Protein AF-T0ZYR6-F1 (afdb_monomer_lite)

Secondary structure (DSSP, 8-state):
---EEESSHHHHHHHHTS--TT-HHHHHHHHHHHTT---EEE-----SPPPPEEEEEETTEEEEEEESS--TT-EEEEEEE-TT--GGG--EEEEEEEESSTT---EEEEEEEEEEB--TTSTTBHHHHGGG-SSEEEESSPPSSPPPPPPTT----

Sequence (157 aa):
SRAVPVASFTEFQQIFGGLWQPSSLSYAVEQFFASGGGQALVVRVANGGHAPTVTLPSGSEALRLAGLQPGSREYLRASVDYDGIAESEGLFNLVLQRVRAAGSERVEDQEIFRRVSLQTDSERFIVDVLQRSQLARVVAPLPQRRPDRTGPGAGGF

pLDDT: mean 80.53, std 16.82, range [28.56, 97.69]

Foldseek 3Di:
DDKDKDQALVSVCVVPPPPPPVDPVSVVRNVCVVVPNGMDIDDDDAPPAFFDWDWFADPVHTWIKGWPDRHPQWDKDKFWDQVVHDPVLLFIKMKIFTARHQPDPHTPDIDIQGRAHCDPPDPRNQQVVCVPPNTIHTDDDDDPGRGDGDDVPPRDD

Structure (mmCIF, N/CA/C/O backbone):
data_AF-T0ZYR6-F1
#
_entry.id   AF-T0ZYR6-F1
#
loop_
_atom_site.group_PDB
_atom_site.id
_atom_site.type_symbol
_atom_site.label_atom_id
_atom_site.label_alt_id
_atom_site.label_comp_id
_atom_site.label_asym_id
_atom_site.label_entity_id
_atom_site.label_seq_id
_atom_site.pdbx_PDB_ins_code
_atom_site.Cartn_x
_atom_site.Cartn_y
_atom_site.Cartn_z
_atom_site.occupancy
_atom_site.B_iso_or_equiv
_atom_site.auth_seq_id
_atom_site.auth_comp_id
_atom_site.auth_asym_id
_atom_site.auth_atom_id
_atom_site.pdbx_PDB_model_num
ATOM 1 N N . SER A 1 1 ? -15.329 -3.497 9.997 1.00 51.47 1 SER A N 1
ATOM 2 C CA . SER A 1 1 ? -14.902 -3.734 11.391 1.00 51.47 1 SER A CA 1
ATOM 3 C C . SER A 1 1 ? -15.574 -5.000 11.904 1.00 51.47 1 SER A C 1
ATOM 5 O O . SER A 1 1 ? -16.702 -5.267 11.511 1.0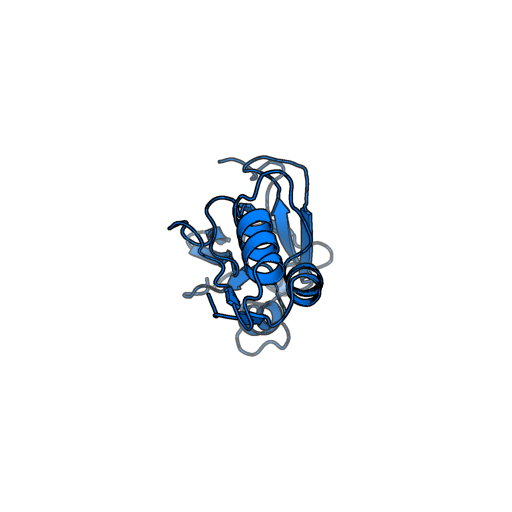0 51.47 1 SER A O 1
ATOM 7 N N . ARG A 1 2 ? -14.883 -5.816 12.712 1.00 53.09 2 ARG A N 1
ATOM 8 C CA . ARG A 1 2 ? -15.420 -7.052 13.315 1.00 53.09 2 ARG A CA 1
ATOM 9 C C . ARG A 1 2 ? -15.693 -6.804 14.801 1.00 53.09 2 ARG A C 1
ATOM 11 O O . ARG A 1 2 ? -14.878 -6.153 15.449 1.00 53.09 2 ARG A O 1
ATOM 18 N N . ALA A 1 3 ? -16.819 -7.296 15.314 1.00 69.88 3 ALA A N 1
ATOM 19 C CA . ALA A 1 3 ? -17.113 -7.269 16.745 1.00 69.88 3 ALA A CA 1
ATOM 20 C C . ALA A 1 3 ? -16.241 -8.289 17.481 1.00 69.88 3 ALA A C 1
ATOM 22 O O . ALA A 1 3 ? -16.130 -9.436 17.041 1.00 69.88 3 ALA A O 1
ATOM 23 N N . VAL A 1 4 ? -15.627 -7.866 18.582 1.00 75.19 4 VAL A N 1
ATOM 24 C CA . VAL A 1 4 ? -14.806 -8.730 19.434 1.00 75.19 4 VAL A CA 1
ATOM 25 C C . VAL A 1 4 ? -15.484 -8.835 20.799 1.00 75.19 4 VAL A C 1
ATOM 27 O O . VAL A 1 4 ? -15.685 -7.800 21.441 1.00 75.19 4 VAL A O 1
ATOM 30 N N . PRO A 1 5 ? -15.878 -10.043 21.234 1.00 85.19 5 PRO A N 1
ATOM 31 C CA . PRO A 1 5 ? -16.356 -10.247 22.591 1.00 85.19 5 PRO A CA 1
ATOM 32 C C . PRO A 1 5 ? -15.184 -10.170 23.569 1.00 85.19 5 PRO A C 1
ATOM 34 O O . PRO A 1 5 ? -14.111 -10.695 23.290 1.00 85.19 5 PRO A O 1
ATOM 37 N N . VAL A 1 6 ? -15.411 -9.535 24.711 1.00 87.00 6 VAL A N 1
ATOM 38 C CA . VAL A 1 6 ? -14.497 -9.524 25.856 1.00 87.00 6 VAL A CA 1
ATOM 39 C C . VAL A 1 6 ? -15.289 -9.838 27.123 1.00 87.00 6 VAL A C 1
ATOM 41 O O . VAL A 1 6 ? -16.425 -9.385 27.278 1.00 87.00 6 VAL A O 1
ATOM 44 N N . ALA A 1 7 ? -14.703 -10.627 28.016 1.00 90.25 7 ALA A N 1
ATOM 45 C CA . ALA A 1 7 ? -15.302 -11.084 29.269 1.00 90.25 7 ALA A CA 1
ATOM 46 C C . ALA A 1 7 ? -14.679 -10.420 30.510 1.00 90.25 7 ALA A C 1
ATOM 48 O O . ALA A 1 7 ? -15.138 -10.636 31.627 1.00 90.25 7 ALA A O 1
ATOM 49 N N . SER A 1 8 ? -13.632 -9.607 30.339 1.00 86.00 8 SER A N 1
ATOM 50 C CA . SER A 1 8 ? -13.035 -8.828 31.426 1.00 86.00 8 SER A CA 1
ATOM 51 C C . SER A 1 8 ? -12.358 -7.553 30.925 1.00 86.00 8 SER A C 1
ATOM 53 O O . SER A 1 8 ? -12.013 -7.427 29.745 1.00 86.00 8 SER A O 1
ATOM 55 N N . PHE A 1 9 ? -12.099 -6.614 31.840 1.00 81.69 9 PHE A N 1
ATOM 56 C CA . PHE A 1 9 ? -11.322 -5.415 31.521 1.00 81.69 9 PHE A CA 1
ATOM 57 C C . PHE A 1 9 ? -9.858 -5.744 31.186 1.00 81.69 9 PHE A C 1
ATOM 59 O O . PHE A 1 9 ? -9.279 -5.126 30.298 1.00 81.69 9 PHE A O 1
ATOM 66 N N . THR A 1 10 ? -9.269 -6.761 31.821 1.00 83.38 10 THR A N 1
ATOM 67 C CA . THR A 1 10 ? -7.909 -7.223 31.502 1.00 83.38 10 THR A CA 1
ATOM 68 C C . THR A 1 10 ? -7.811 -7.739 30.067 1.00 83.38 10 THR A C 1
ATOM 70 O O . THR A 1 10 ? -6.893 -7.362 29.342 1.00 83.38 10 THR A O 1
ATOM 73 N N . GLU A 1 11 ? -8.781 -8.542 29.626 1.00 81.62 11 GLU A N 1
ATOM 74 C CA . GLU A 1 11 ? -8.855 -9.030 28.244 1.00 81.62 11 GLU A CA 1
ATOM 75 C C . GLU A 1 11 ? -9.040 -7.871 27.253 1.00 81.62 11 GLU A C 1
ATOM 77 O O . GLU A 1 11 ? -8.361 -7.800 26.228 1.00 81.62 11 GLU A O 1
ATOM 82 N N . PHE A 1 12 ? -9.882 -6.892 27.598 1.00 82.19 12 PHE A N 1
ATOM 83 C CA . PHE A 1 12 ? -9.992 -5.656 26.827 1.00 82.19 12 PHE A CA 1
ATOM 84 C C . PHE A 1 12 ? -8.642 -4.927 26.705 1.00 82.19 12 PHE A C 1
ATOM 86 O O . PHE A 1 12 ? -8.261 -4.537 25.602 1.00 82.19 12 PHE A O 1
ATOM 93 N N . GLN A 1 13 ? -7.885 -4.773 27.795 1.00 79.81 13 GLN A N 1
ATOM 94 C CA . GLN A 1 13 ? -6.580 -4.104 27.772 1.00 79.81 13 GLN A CA 1
ATOM 95 C C . GLN A 1 13 ? -5.539 -4.860 26.937 1.00 79.81 13 GLN A C 1
ATOM 97 O O . GLN A 1 13 ? -4.757 -4.214 26.239 1.00 79.81 13 GLN A O 1
ATOM 102 N N . GLN A 1 14 ? -5.547 -6.196 26.979 1.00 78.00 14 GLN A N 1
ATOM 103 C CA . GLN A 1 14 ? -4.667 -7.051 26.176 1.00 78.00 14 GLN A CA 1
ATOM 104 C C . GLN A 1 14 ? -4.950 -6.923 24.673 1.00 78.00 14 GL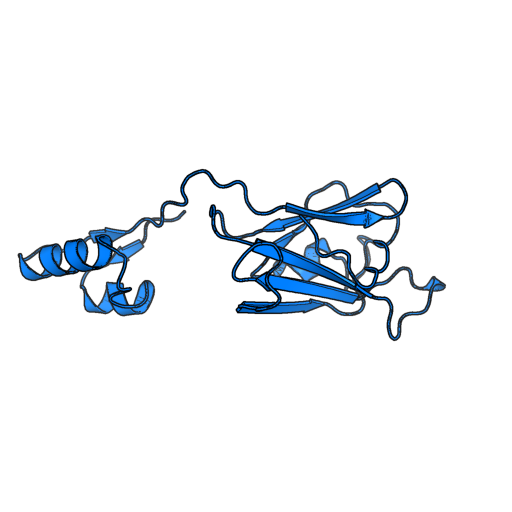N A C 1
ATOM 106 O O . GLN A 1 14 ? -4.016 -6.867 23.877 1.00 78.00 14 GLN A O 1
ATOM 111 N N . ILE A 1 15 ? -6.228 -6.854 24.283 1.00 74.00 15 ILE A N 1
ATOM 112 C CA . ILE A 1 15 ? -6.641 -6.821 22.871 1.00 74.00 15 ILE A CA 1
ATOM 113 C C . ILE A 1 15 ? -6.601 -5.398 22.292 1.00 74.00 15 ILE A C 1
ATOM 115 O O . ILE A 1 15 ? -6.242 -5.205 21.129 1.00 74.00 15 ILE A O 1
ATOM 119 N N . PHE A 1 16 ? -6.992 -4.389 23.074 1.00 70.94 16 PHE A N 1
ATOM 120 C CA . PHE A 1 16 ? -7.216 -3.025 22.581 1.00 70.94 16 PHE A CA 1
ATOM 121 C C . PHE A 1 16 ? -6.187 -1.996 23.060 1.00 70.94 16 PHE A C 1
ATOM 123 O O . PHE A 1 16 ? -6.185 -0.886 22.524 1.00 70.94 16 PHE A O 1
ATOM 130 N N . GLY A 1 17 ? -5.294 -2.367 23.983 1.00 65.94 17 GLY A N 1
ATOM 131 C CA . GLY A 1 17 ? -4.214 -1.514 24.471 1.00 65.94 17 GLY A CA 1
ATOM 132 C C . GLY A 1 17 ? -4.683 -0.479 25.494 1.00 65.94 17 GLY A C 1
ATOM 133 O O . GLY A 1 17 ? -4.805 0.694 25.167 1.00 65.94 17 GLY A O 1
ATOM 134 N N . GLY A 1 18 ? -4.894 -0.914 26.741 1.00 62.28 18 GLY A N 1
ATOM 135 C CA . GLY A 1 18 ? -4.926 -0.056 27.938 1.00 62.28 18 GLY A CA 1
ATOM 136 C C . GLY A 1 18 ? -5.876 1.161 27.968 1.00 62.28 18 GLY A C 1
ATOM 137 O O . GLY A 1 18 ? -6.756 1.370 27.131 1.00 62.28 18 GLY A O 1
ATOM 138 N N . LEU A 1 19 ? -5.693 1.990 29.001 1.00 54.53 19 LEU A N 1
ATOM 139 C CA . LEU A 1 19 ? -6.281 3.328 29.109 1.00 54.53 19 LEU A CA 1
ATOM 140 C C . LEU A 1 19 ? -5.498 4.283 28.204 1.00 54.53 19 LEU A C 1
ATOM 142 O O . LEU A 1 19 ? -4.476 4.843 28.594 1.00 54.53 19 LEU A O 1
ATOM 146 N N . TRP A 1 20 ? -5.971 4.469 26.975 1.00 46.03 20 TRP A N 1
ATOM 147 C CA . TRP A 1 20 ? -5.497 5.569 26.143 1.00 46.03 20 TRP A CA 1
ATOM 148 C C . TRP A 1 20 ? -6.161 6.860 26.637 1.00 46.03 20 TRP A C 1
ATOM 150 O O . TRP A 1 20 ? -7.386 6.966 26.627 1.00 46.03 20 TRP A O 1
ATOM 160 N N . GLN A 1 21 ? -5.359 7.829 27.086 1.00 42.69 21 GLN A N 1
ATOM 161 C CA . GLN A 1 21 ? -5.804 9.031 27.813 1.00 42.69 21 GLN A CA 1
ATOM 162 C C . GLN A 1 21 ? -6.893 9.909 27.148 1.00 42.69 21 GLN A C 1
ATOM 164 O O . GLN A 1 21 ? -7.543 10.646 27.885 1.00 42.69 21 GLN A O 1
ATOM 169 N N . PRO A 1 22 ? -7.181 9.846 25.829 1.00 50.22 22 PRO A N 1
ATOM 170 C CA . PRO A 1 22 ? -8.347 10.526 25.255 1.00 50.22 22 PRO A CA 1
ATOM 171 C C . PRO A 1 22 ? -9.612 9.656 25.085 1.00 50.22 22 PRO A C 1
ATOM 173 O O . PRO A 1 22 ? -10.599 10.155 24.546 1.00 50.22 22 PRO A O 1
ATOM 176 N N . SER A 1 23 ? -9.620 8.367 25.448 1.00 54.69 23 SER A N 1
ATOM 177 C CA . SER A 1 23 ? -10.717 7.455 25.079 1.00 54.69 23 SER A CA 1
ATOM 178 C C . SER A 1 23 ? -11.744 7.270 26.199 1.00 54.69 23 SER A C 1
ATOM 180 O O . SER A 1 23 ? -11.515 6.532 27.157 1.00 54.69 23 SER A O 1
ATOM 182 N N . SER A 1 24 ? -12.927 7.873 26.040 1.00 62.38 24 SER A N 1
ATOM 183 C CA . SER A 1 24 ? -14.096 7.657 26.912 1.00 62.38 24 SER A CA 1
ATOM 184 C C . SER A 1 24 ? -14.547 6.190 26.975 1.00 62.38 24 SER A C 1
ATOM 186 O O . SER A 1 24 ? -15.174 5.775 27.947 1.00 62.38 24 SER A O 1
ATOM 188 N N . LEU A 1 25 ? -14.192 5.384 25.968 1.00 71.88 25 LEU A N 1
ATOM 189 C CA . LEU A 1 25 ? -14.552 3.971 25.894 1.00 71.88 25 LEU A CA 1
ATOM 190 C C . LEU A 1 25 ? -13.850 3.126 26.964 1.00 71.88 25 LEU A C 1
ATOM 192 O O . LEU A 1 25 ? -14.493 2.262 27.550 1.00 71.88 25 LEU A O 1
ATOM 196 N N . SER A 1 26 ? -12.563 3.367 27.244 1.00 71.25 26 SER A N 1
ATOM 197 C CA . SER A 1 26 ? -11.825 2.562 28.230 1.00 71.25 26 SER A CA 1
ATOM 198 C C . SER A 1 26 ? -12.444 2.690 29.627 1.00 71.25 26 SER A C 1
ATOM 200 O O . SER A 1 26 ? -12.620 1.677 30.297 1.00 71.25 26 SER A O 1
ATOM 202 N N . TYR A 1 27 ? -12.868 3.899 30.014 1.00 76.62 27 TYR A N 1
ATOM 203 C CA . TYR A 1 27 ? -13.585 4.143 31.272 1.00 76.62 27 TYR A CA 1
ATOM 204 C C . TYR A 1 27 ? -14.973 3.491 31.300 1.00 76.62 27 TYR A C 1
ATOM 206 O O . TYR A 1 27 ? -15.361 2.909 32.308 1.00 76.62 27 TYR A O 1
ATOM 214 N N . ALA A 1 28 ? -15.716 3.537 30.190 1.00 78.44 28 ALA A N 1
ATOM 215 C CA . ALA A 1 28 ? -17.027 2.895 30.109 1.00 78.44 28 ALA A CA 1
ATOM 216 C C . ALA A 1 28 ? -16.935 1.363 30.241 1.00 78.44 28 ALA A C 1
ATOM 218 O O . ALA A 1 28 ? -17.761 0.750 30.914 1.00 78.44 28 ALA A O 1
ATOM 219 N N . VAL A 1 29 ? -15.918 0.740 29.631 1.00 79.50 29 VAL A N 1
ATOM 220 C CA . VAL A 1 29 ? -15.687 -0.711 29.725 1.00 79.50 29 VAL A CA 1
ATOM 221 C C . VAL A 1 29 ? -15.204 -1.102 31.124 1.00 79.50 29 VAL A C 1
ATOM 223 O O . VAL A 1 29 ? -15.672 -2.101 31.668 1.00 79.50 29 VAL A O 1
ATOM 226 N N . GLU A 1 30 ? -14.324 -0.307 31.737 1.00 81.19 30 GLU A N 1
ATOM 227 C CA . GLU A 1 30 ? -13.906 -0.500 33.130 1.00 81.19 30 GLU A CA 1
ATOM 228 C C . GLU A 1 30 ? -15.108 -0.451 34.082 1.00 81.19 30 GLU A C 1
ATOM 230 O O . GLU A 1 30 ? -15.326 -1.387 34.850 1.00 81.19 30 GLU A O 1
ATOM 235 N N . GLN A 1 31 ? -15.940 0.591 33.977 1.00 82.12 31 GLN A N 1
ATOM 236 C CA . GLN A 1 31 ? -17.125 0.753 34.817 1.00 82.12 31 GLN A CA 1
ATOM 237 C C . GLN A 1 31 ? -18.150 -0.369 34.597 1.00 82.12 31 GLN A C 1
ATOM 239 O O . GLN A 1 31 ? -18.758 -0.833 35.563 1.00 82.12 31 GLN A O 1
ATOM 244 N N . PHE A 1 32 ? -18.331 -0.834 33.356 1.00 85.69 32 PHE A N 1
ATOM 245 C CA . PHE A 1 32 ? -19.214 -1.958 33.039 1.00 85.69 32 PHE A CA 1
ATOM 246 C C . PHE A 1 32 ? -18.810 -3.228 33.799 1.00 85.69 32 PHE A C 1
ATOM 248 O O . PHE A 1 32 ? -19.647 -3.829 34.474 1.00 85.69 32 PHE A O 1
ATOM 255 N N . PHE A 1 33 ? -17.529 -3.605 33.752 1.00 86.62 33 PHE A N 1
ATOM 256 C CA . PHE A 1 33 ? -17.040 -4.791 34.462 1.00 86.62 33 PHE A CA 1
ATOM 257 C C . PHE A 1 33 ? -16.993 -4.586 35.980 1.00 86.62 33 PHE A C 1
ATOM 259 O O . 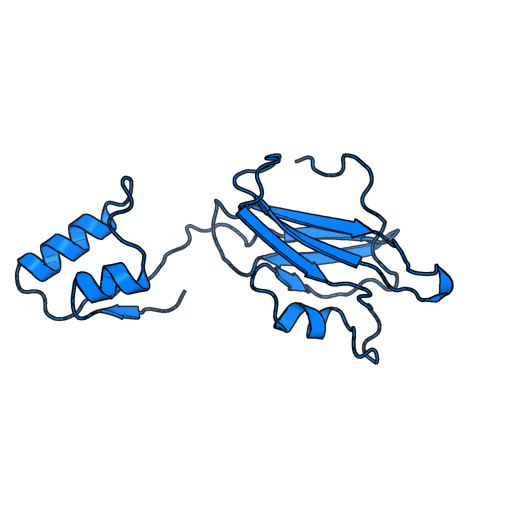PHE A 1 33 ? -17.377 -5.486 36.724 1.00 86.62 33 PHE A O 1
ATOM 266 N N . ALA A 1 34 ? -16.613 -3.395 36.454 1.00 84.94 34 ALA A N 1
ATOM 267 C CA . ALA A 1 34 ? -16.647 -3.057 37.879 1.00 84.94 34 ALA A CA 1
ATOM 268 C C . ALA A 1 34 ? -18.068 -3.114 38.470 1.00 84.94 34 ALA A C 1
ATOM 270 O O . ALA A 1 34 ? -18.235 -3.420 39.648 1.00 84.94 34 ALA A O 1
ATOM 271 N N . SER A 1 35 ? -19.095 -2.875 37.649 1.00 87.06 35 SER A N 1
ATOM 272 C CA . SER A 1 35 ? -20.507 -2.958 38.045 1.00 87.06 35 SER A CA 1
ATOM 273 C C . SER A 1 35 ? -21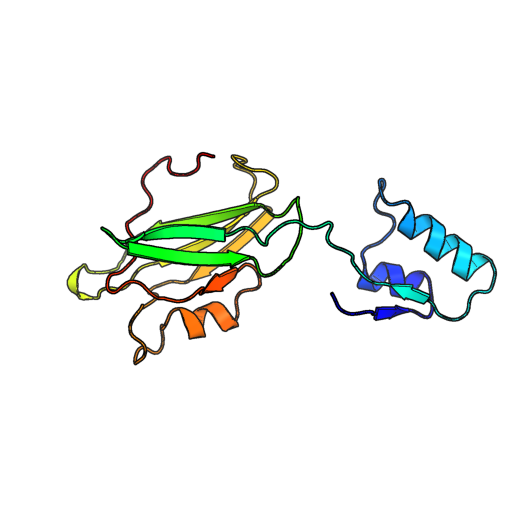.105 -4.368 37.897 1.00 87.06 35 SER A C 1
ATOM 275 O O . SER A 1 35 ? -22.315 -4.528 38.032 1.00 87.06 35 SER A O 1
ATOM 277 N N . GLY A 1 36 ? -20.291 -5.393 37.608 1.00 82.75 36 GLY A N 1
ATOM 278 C CA . GLY A 1 36 ? -20.742 -6.784 37.476 1.00 82.75 36 GLY A CA 1
ATOM 279 C C . GLY A 1 36 ? -21.205 -7.191 36.072 1.00 82.75 36 GLY A C 1
ATOM 280 O O . GLY A 1 36 ? -21.879 -8.209 35.922 1.00 82.75 36 GLY A O 1
ATOM 281 N N . GLY A 1 37 ? -20.866 -6.420 35.035 1.00 82.44 37 GLY A N 1
ATOM 282 C CA . GLY A 1 37 ? -21.107 -6.805 33.645 1.00 82.44 37 GLY A CA 1
ATOM 283 C C . GLY A 1 37 ? -20.343 -8.078 33.261 1.00 82.44 37 GLY A C 1
ATOM 284 O O . GLY A 1 37 ? -19.164 -8.209 33.566 1.00 82.44 37 GLY A O 1
ATOM 285 N N . GLY A 1 38 ? -21.009 -9.028 32.598 1.00 78.56 38 GLY A N 1
ATOM 286 C CA . GLY A 1 38 ? -20.414 -10.334 32.274 1.00 78.56 38 GLY A CA 1
ATOM 287 C C . GLY A 1 38 ? -19.677 -10.396 30.931 1.00 78.56 38 GLY A C 1
ATOM 288 O O . GLY A 1 38 ? -18.632 -11.028 30.826 1.00 78.56 38 GLY A O 1
ATOM 289 N N . GLN A 1 39 ? -20.205 -9.750 29.887 1.00 81.94 39 GLN A N 1
ATOM 290 C CA . GLN A 1 39 ? -19.623 -9.781 28.542 1.00 81.94 39 GLN A CA 1
ATOM 291 C C . GLN A 1 39 ? -19.906 -8.470 27.805 1.00 81.94 39 GLN A C 1
ATOM 293 O O . GLN A 1 39 ? -21.037 -7.986 27.814 1.00 81.94 39 GLN A O 1
ATOM 298 N N . ALA A 1 40 ? -18.893 -7.922 27.134 1.00 73.31 40 ALA A N 1
ATOM 299 C CA . ALA A 1 40 ? -19.016 -6.750 26.274 1.00 73.31 40 ALA A CA 1
ATOM 300 C C . ALA A 1 40 ? -18.617 -7.090 24.831 1.00 73.31 40 ALA A C 1
ATOM 302 O O . ALA A 1 40 ? -17.669 -7.835 24.595 1.00 73.31 40 ALA A O 1
ATOM 303 N N . LEU A 1 41 ? -19.327 -6.523 23.854 1.00 75.56 41 LEU A N 1
ATOM 304 C CA . LEU A 1 41 ? -18.941 -6.569 22.443 1.00 75.56 41 LEU A CA 1
ATOM 305 C C . LEU A 1 41 ? -18.333 -5.227 22.054 1.00 75.56 41 LEU A C 1
ATOM 307 O O . LEU A 1 41 ? -19.015 -4.203 22.053 1.00 75.56 41 LEU A O 1
ATOM 311 N N . VAL A 1 42 ? -17.053 -5.236 21.694 1.00 70.00 42 VAL A N 1
ATOM 312 C CA . VAL A 1 42 ? -16.329 -4.028 21.300 1.00 70.00 42 VAL A CA 1
ATOM 313 C C . VAL A 1 42 ? -16.174 -4.012 19.785 1.00 70.00 42 VAL A C 1
ATOM 315 O O . VAL A 1 42 ? -15.617 -4.933 19.183 1.00 70.00 42 VAL A O 1
ATOM 318 N N . VAL A 1 43 ? -16.671 -2.948 19.153 1.00 58.31 43 VAL A N 1
ATOM 319 C CA . VAL A 1 43 ? -16.524 -2.706 17.715 1.00 58.31 43 VAL A CA 1
ATOM 320 C C . VAL A 1 43 ? -15.714 -1.436 17.522 1.00 58.31 43 VAL A C 1
ATOM 322 O O . VAL A 1 43 ? -16.099 -0.362 17.978 1.00 58.31 43 VAL A O 1
ATOM 325 N N . ARG A 1 44 ? -14.599 -1.537 16.794 1.00 62.81 44 ARG A N 1
ATOM 326 C CA . ARG A 1 44 ? -13.850 -0.353 16.369 1.00 62.81 44 ARG A CA 1
ATOM 327 C C . ARG A 1 44 ? -14.616 0.307 15.216 1.00 62.81 44 ARG A C 1
ATOM 329 O O . ARG A 1 44 ? -14.704 -0.265 14.128 1.00 62.81 44 ARG A O 1
ATOM 336 N N . VAL A 1 45 ? -15.216 1.469 15.463 1.00 47.09 45 VAL A N 1
ATOM 337 C CA . VAL A 1 45 ? -15.920 2.252 14.438 1.00 47.09 45 VAL A CA 1
ATOM 338 C C . VAL A 1 45 ? -14.950 3.280 13.867 1.00 47.09 45 VAL A C 1
ATOM 340 O O . VAL A 1 45 ? -14.486 4.171 14.573 1.00 47.09 45 VAL A O 1
ATOM 343 N N . ALA A 1 46 ? -14.618 3.138 12.587 1.00 49.78 46 ALA A N 1
ATOM 344 C CA . ALA A 1 46 ? -13.925 4.174 11.838 1.00 49.78 46 ALA A CA 1
ATOM 345 C C . ALA A 1 46 ? -14.973 5.169 11.325 1.00 49.78 46 ALA A C 1
ATOM 347 O O . ALA A 1 46 ? -15.849 4.792 10.548 1.00 49.78 46 ALA A O 1
ATOM 348 N N . ASN A 1 47 ? -14.911 6.426 11.772 1.00 41.38 47 ASN A N 1
ATOM 349 C CA . ASN A 1 47 ? -15.805 7.486 11.299 1.00 41.38 47 ASN A CA 1
ATOM 350 C C . ASN A 1 47 ? -15.503 7.809 9.835 1.00 41.38 47 ASN A C 1
ATOM 352 O O . ASN A 1 47 ? -14.627 8.630 9.583 1.00 41.38 47 ASN A O 1
ATOM 356 N N . GLY A 1 48 ? -16.196 7.155 8.896 1.00 37.88 48 GLY A N 1
ATOM 357 C CA . GLY A 1 48 ? -16.437 7.620 7.520 1.00 37.88 48 GLY A CA 1
ATOM 358 C C . GLY A 1 48 ? -15.228 7.989 6.648 1.00 37.88 48 GLY A C 1
ATOM 359 O O . GLY A 1 48 ? -15.420 8.458 5.533 1.00 37.88 48 GLY A O 1
ATOM 360 N N . GLY A 1 49 ? -13.997 7.811 7.123 1.00 43.47 49 GLY A N 1
ATOM 361 C CA . GLY A 1 49 ? -12.790 8.109 6.372 1.00 43.47 49 GLY A CA 1
ATOM 362 C C . GLY A 1 49 ? -12.616 7.065 5.284 1.00 43.47 49 GLY A C 1
ATOM 363 O O . GLY A 1 49 ? -12.508 5.874 5.584 1.00 43.47 49 GLY A O 1
ATOM 364 N N . HIS A 1 50 ? -12.599 7.504 4.028 1.00 52.91 50 HIS A N 1
ATOM 365 C CA . HIS A 1 50 ? -12.131 6.666 2.932 1.00 52.91 50 HIS A CA 1
ATOM 366 C C . HIS A 1 50 ? -10.727 6.162 3.274 1.00 52.91 50 HIS A C 1
ATOM 368 O O . HIS A 1 50 ? -9.907 6.929 3.780 1.00 52.91 50 HIS A O 1
ATOM 374 N N . ALA A 1 51 ? -10.464 4.876 3.026 1.00 60.94 51 ALA A N 1
ATOM 375 C CA . ALA A 1 51 ? -9.116 4.346 3.167 1.00 60.94 51 ALA A CA 1
ATOM 376 C C . ALA A 1 51 ? -8.154 5.231 2.357 1.00 60.94 51 ALA A C 1
ATOM 378 O O . ALA A 1 51 ? -8.468 5.541 1.196 1.00 60.94 51 ALA A O 1
ATOM 379 N N . PRO A 1 52 ? -7.020 5.664 2.935 1.00 74.38 52 PRO A N 1
ATOM 380 C CA . PRO A 1 52 ? -6.084 6.513 2.218 1.00 74.38 52 PRO A CA 1
ATOM 381 C C . PRO A 1 52 ? -5.672 5.802 0.931 1.00 74.38 52 PRO A C 1
ATOM 383 O O . PRO A 1 52 ? -5.232 4.653 0.951 1.00 74.38 52 PRO A O 1
ATOM 386 N N . THR A 1 53 ? -5.883 6.468 -0.202 1.00 83.56 53 THR A N 1
ATOM 387 C CA . THR A 1 53 ? -5.480 5.943 -1.505 1.00 83.56 53 THR A CA 1
ATOM 388 C C . THR A 1 53 ? -4.205 6.644 -1.929 1.00 83.56 53 THR A C 1
ATOM 390 O O . THR A 1 53 ? -4.196 7.859 -2.119 1.00 83.56 53 THR A O 1
ATOM 393 N N . VAL A 1 54 ? -3.134 5.877 -2.099 1.00 86.69 54 VAL A N 1
ATOM 394 C CA . VAL A 1 54 ? -1.882 6.361 -2.674 1.00 86.69 54 VAL A CA 1
ATOM 395 C C . VAL A 1 54 ? -1.919 6.115 -4.176 1.00 86.69 54 VAL A C 1
ATOM 397 O O . VAL A 1 54 ? -2.245 5.017 -4.626 1.00 86.69 54 VAL A O 1
ATOM 400 N N . THR A 1 55 ? -1.607 7.148 -4.954 1.00 89.88 55 THR A N 1
ATOM 401 C CA . THR A 1 55 ? -1.537 7.070 -6.416 1.00 89.88 55 THR A CA 1
ATOM 402 C C . THR A 1 55 ? -0.095 7.309 -6.837 1.00 89.88 55 THR A C 1
ATOM 404 O O . THR A 1 55 ? 0.440 8.391 -6.617 1.00 89.88 55 THR A O 1
ATOM 407 N N . LEU A 1 56 ? 0.531 6.287 -7.412 1.00 88.38 56 LEU A N 1
ATOM 408 C CA . LEU A 1 56 ? 1.882 6.340 -7.955 1.00 88.38 56 LEU A CA 1
ATOM 409 C C . LEU A 1 56 ? 1.778 6.517 -9.478 1.00 88.38 56 LEU A C 1
ATOM 411 O O . LEU A 1 56 ? 1.203 5.639 -10.129 1.00 88.38 56 LEU A O 1
ATOM 415 N N . PRO A 1 57 ? 2.281 7.625 -10.052 1.00 89.94 57 PRO A N 1
ATOM 416 C CA . PRO A 1 57 ? 2.281 7.837 -11.498 1.00 89.94 57 PRO A CA 1
ATOM 417 C C . PRO A 1 57 ? 2.975 6.693 -12.236 1.00 89.94 57 PRO A C 1
ATOM 419 O O . PRO A 1 57 ? 3.907 6.093 -11.711 1.00 89.94 57 PRO A O 1
ATOM 422 N N . SER A 1 58 ? 2.509 6.371 -13.437 1.00 91.69 58 SER A N 1
ATOM 423 C CA . SER A 1 58 ? 3.161 5.438 -14.353 1.00 91.69 58 SER A CA 1
ATOM 424 C C . SER A 1 58 ? 2.976 5.951 -15.779 1.00 91.69 58 SER A C 1
ATOM 426 O O . SER A 1 58 ? 2.092 5.512 -16.521 1.00 91.69 58 SER A O 1
ATOM 428 N N . GLY A 1 59 ? 3.750 6.975 -16.142 1.00 89.62 59 GLY A N 1
ATOM 429 C CA . GLY A 1 59 ? 3.527 7.714 -17.383 1.00 89.62 59 GLY A CA 1
ATOM 430 C C . GLY A 1 59 ? 2.133 8.355 -17.413 1.00 89.62 59 GLY A C 1
ATOM 431 O O . GLY A 1 59 ? 1.823 9.217 -16.596 1.00 89.62 59 GLY A O 1
ATOM 432 N N . SER A 1 60 ? 1.284 7.944 -18.361 1.00 90.44 60 SER A N 1
ATOM 433 C CA . SER A 1 60 ? -0.109 8.413 -18.471 1.00 90.44 60 SER A CA 1
ATOM 434 C C . SER A 1 60 ? -1.106 7.624 -17.613 1.00 90.44 60 SER A C 1
ATOM 436 O O . SER A 1 60 ? -2.285 7.974 -17.569 1.00 90.44 60 SER A O 1
ATOM 438 N N . GLU A 1 61 ? -0.663 6.540 -16.979 1.00 93.75 61 GLU A N 1
ATOM 439 C CA . GLU A 1 61 ? -1.466 5.699 -16.093 1.00 93.75 61 GLU A CA 1
ATOM 440 C C . GLU A 1 61 ? -1.033 5.898 -14.633 1.00 93.75 61 GLU A C 1
ATOM 442 O O . GLU A 1 61 ? -0.192 6.742 -14.314 1.00 93.75 61 GLU A O 1
ATOM 447 N N . ALA A 1 62 ? -1.615 5.130 -13.713 1.00 90.56 62 ALA A N 1
ATOM 448 C CA . ALA A 1 62 ? -1.187 5.142 -12.324 1.00 90.56 62 ALA A CA 1
ATOM 449 C C . ALA A 1 62 ? -1.399 3.791 -11.646 1.00 90.56 62 ALA A C 1
ATOM 451 O O . ALA A 1 62 ? -2.420 3.133 -11.845 1.00 90.56 62 ALA A O 1
ATOM 452 N N . LEU A 1 63 ? -0.468 3.435 -10.766 1.00 92.69 63 LEU A N 1
ATOM 453 C CA . LEU A 1 63 ? -0.659 2.371 -9.796 1.00 92.69 63 LEU A CA 1
ATOM 454 C C . LEU A 1 63 ? -1.368 2.943 -8.566 1.00 92.69 63 LEU A C 1
ATOM 456 O O . LEU A 1 63 ? -0.873 3.868 -7.920 1.00 92.69 63 LEU A O 1
ATOM 460 N N . ARG A 1 64 ? -2.523 2.374 -8.219 1.00 94.38 64 ARG A N 1
ATOM 461 C CA . ARG A 1 64 ? -3.311 2.788 -7.054 1.00 94.38 64 ARG A CA 1
ATOM 462 C C . ARG A 1 64 ? -3.197 1.761 -5.939 1.00 94.38 64 ARG A C 1
ATOM 464 O O . ARG A 1 64 ? -3.388 0.567 -6.164 1.00 94.38 64 ARG A O 1
ATOM 471 N N . LEU A 1 65 ? -2.930 2.241 -4.731 1.00 91.25 65 LEU A N 1
ATOM 472 C CA . LEU A 1 65 ? -2.866 1.438 -3.516 1.00 91.25 65 LEU A CA 1
ATOM 473 C C . LEU A 1 65 ? -3.881 1.978 -2.512 1.00 91.25 65 LEU A C 1
ATOM 475 O O . LEU A 1 65 ? -3.864 3.167 -2.207 1.00 91.25 65 LEU A O 1
ATOM 479 N N . ALA A 1 66 ? -4.755 1.121 -1.994 1.00 89.88 66 ALA A N 1
ATOM 480 C CA . ALA A 1 66 ? -5.706 1.486 -0.949 1.00 89.88 66 ALA A CA 1
ATOM 481 C C . ALA A 1 66 ? -5.223 0.973 0.404 1.00 89.88 66 ALA A C 1
ATOM 483 O O . ALA A 1 66 ? -4.875 -0.204 0.528 1.00 89.88 66 ALA A O 1
ATOM 484 N N . GLY A 1 67 ? -5.257 1.842 1.414 1.00 88.06 67 GLY A N 1
ATOM 485 C CA . GLY A 1 67 ? -4.982 1.472 2.796 1.00 88.06 67 GLY A CA 1
ATOM 486 C C . GLY A 1 67 ? -5.893 0.351 3.291 1.00 88.06 67 GLY A C 1
ATOM 487 O O . GLY A 1 67 ? -7.064 0.255 2.909 1.00 88.06 67 GLY A O 1
ATOM 488 N N . LEU A 1 68 ? -5.344 -0.529 4.126 1.00 85.94 68 LEU A N 1
ATOM 489 C CA . LEU A 1 68 ? -6.099 -1.638 4.710 1.00 85.94 68 LEU A CA 1
ATOM 490 C C . LEU A 1 68 ? -6.917 -1.215 5.934 1.00 85.94 68 LEU A C 1
ATOM 492 O O . LEU A 1 68 ? -7.922 -1.865 6.234 1.00 85.94 68 LEU A O 1
ATOM 496 N N . GLN A 1 69 ? -6.523 -0.146 6.635 1.00 76.19 69 GLN A N 1
ATOM 497 C CA . GLN A 1 69 ? -7.231 0.318 7.825 1.00 76.19 69 GLN A CA 1
ATOM 498 C C . GLN A 1 69 ? -8.149 1.504 7.481 1.00 76.19 69 GLN A C 1
ATOM 500 O O . GLN A 1 69 ? -7.701 2.586 7.127 1.00 76.19 69 GLN A O 1
ATOM 505 N N . PRO A 1 70 ? -9.476 1.371 7.601 1.00 58.59 70 PRO A N 1
ATOM 506 C CA . PRO A 1 70 ? -10.344 2.530 7.457 1.00 58.59 70 PRO A CA 1
ATOM 507 C C . PRO A 1 70 ? -10.137 3.474 8.654 1.00 58.59 70 PRO A C 1
ATOM 509 O O . PRO A 1 70 ? -10.197 3.045 9.807 1.00 58.59 70 PRO A O 1
ATOM 512 N N . GLY A 1 71 ? -9.929 4.768 8.404 1.00 57.31 71 GLY A N 1
ATOM 513 C CA . GLY A 1 71 ? -9.830 5.768 9.468 1.00 57.31 71 GLY A CA 1
ATOM 514 C C . GLY A 1 71 ? -9.456 7.157 8.962 1.00 57.31 71 GLY A C 1
ATOM 515 O O . GLY A 1 71 ? -8.534 7.313 8.175 1.00 57.31 71 GLY A O 1
ATOM 516 N N . SER A 1 72 ? -10.115 8.195 9.483 1.00 57.59 72 SER A N 1
ATOM 517 C CA . SER A 1 72 ? -9.848 9.609 9.157 1.00 57.59 72 SER A CA 1
ATOM 518 C C . SER A 1 72 ? -8.478 10.131 9.624 1.00 57.59 72 SER A C 1
ATOM 520 O O . SER A 1 72 ? -8.168 11.306 9.446 1.00 57.59 72 SER A O 1
ATOM 522 N N . ARG A 1 73 ? -7.668 9.275 10.255 1.00 63.25 73 ARG A N 1
ATOM 523 C CA . ARG A 1 73 ? -6.315 9.574 10.742 1.00 63.25 73 ARG A CA 1
ATOM 524 C C . ARG A 1 73 ? -5.260 8.618 10.182 1.00 63.25 73 ARG A C 1
ATOM 526 O O . ARG A 1 73 ? -4.157 8.581 10.715 1.00 63.25 73 ARG A O 1
ATOM 533 N N . GLU A 1 74 ? -5.586 7.825 9.160 1.00 71.94 74 GLU A N 1
ATOM 534 C CA . GLU A 1 74 ? -4.571 7.022 8.482 1.00 71.94 74 GLU A CA 1
ATOM 535 C C . GLU A 1 74 ? -3.964 7.824 7.327 1.00 71.94 74 GLU A C 1
ATOM 537 O O . GLU A 1 74 ? -4.657 8.209 6.387 1.00 71.94 74 GLU A O 1
ATOM 542 N N . TYR A 1 75 ? -2.658 8.072 7.406 1.00 82.25 75 TYR A N 1
ATOM 543 C CA . TYR A 1 75 ? -1.895 8.743 6.361 1.00 82.25 75 TYR A CA 1
ATOM 544 C C . TYR A 1 75 ? -0.857 7.769 5.820 1.00 82.25 75 TYR A C 1
ATOM 546 O O . TYR A 1 75 ? 0.033 7.326 6.551 1.00 82.25 75 TYR A O 1
ATOM 554 N N . LEU A 1 76 ? -0.984 7.432 4.539 1.00 86.31 76 LEU A N 1
ATOM 555 C CA . LEU A 1 76 ? -0.042 6.568 3.843 1.00 86.31 76 LEU A CA 1
ATOM 556 C C . LEU A 1 76 ? 0.831 7.381 2.896 1.00 86.31 76 LEU A C 1
ATOM 558 O O . LEU A 1 76 ? 0.361 8.275 2.195 1.00 86.31 76 LEU A O 1
ATOM 562 N N . ARG A 1 77 ? 2.106 7.012 2.856 1.00 86.75 77 ARG A N 1
ATOM 563 C CA . ARG A 1 77 ? 3.093 7.480 1.891 1.00 86.75 77 ARG A CA 1
ATOM 564 C C . ARG A 1 77 ? 3.687 6.265 1.197 1.00 86.75 77 ARG A C 1
ATOM 566 O O . ARG A 1 77 ? 3.945 5.253 1.845 1.00 86.75 77 ARG A O 1
ATOM 573 N N . ALA A 1 78 ? 3.917 6.371 -0.105 1.00 89.94 78 ALA A N 1
ATOM 574 C CA . ALA A 1 78 ? 4.676 5.375 -0.843 1.00 89.94 78 ALA A CA 1
ATOM 575 C C . ALA A 1 78 ? 5.825 6.041 -1.591 1.00 89.94 78 ALA A C 1
ATOM 577 O O . ALA A 1 78 ? 5.697 7.184 -2.031 1.00 89.94 78 ALA A O 1
ATOM 578 N N . SER A 1 79 ? 6.924 5.314 -1.749 1.00 88.38 79 SER A N 1
ATOM 579 C CA . SER A 1 79 ? 8.015 5.711 -2.630 1.00 88.38 79 SER A CA 1
ATOM 580 C C . SER A 1 79 ? 8.449 4.556 -3.516 1.00 88.38 79 SER A C 1
ATOM 582 O O . SER A 1 79 ? 8.391 3.390 -3.119 1.00 88.38 79 SER A O 1
ATOM 584 N N . VAL A 1 80 ? 8.902 4.913 -4.711 1.00 94.00 80 VAL A N 1
ATOM 585 C CA . VAL A 1 80 ? 9.379 4.006 -5.745 1.00 94.00 80 VAL A CA 1
ATOM 586 C C . VAL A 1 80 ? 10.787 4.402 -6.152 1.00 94.00 80 VAL A C 1
ATOM 588 O O . VAL A 1 80 ? 11.050 5.561 -6.477 1.00 94.00 80 VAL A O 1
ATOM 591 N N . ASP A 1 81 ? 11.679 3.421 -6.176 1.00 91.44 81 ASP A N 1
ATOM 592 C CA . ASP A 1 81 ? 13.034 3.546 -6.700 1.00 91.44 81 ASP A CA 1
ATOM 593 C C . ASP A 1 81 ? 13.388 2.333 -7.569 1.00 91.44 81 ASP A C 1
ATOM 595 O O . ASP A 1 81 ? 12.666 1.332 -7.613 1.00 91.44 81 ASP A O 1
ATOM 599 N N . TYR A 1 82 ? 14.505 2.438 -8.288 1.00 95.12 82 TYR A N 1
ATOM 600 C CA . TYR A 1 82 ? 15.005 1.375 -9.168 1.00 95.12 82 TYR A CA 1
ATOM 601 C C . TYR A 1 82 ? 16.425 0.956 -8.783 1.00 95.12 82 TYR A C 1
ATOM 603 O O . TYR A 1 82 ? 17.201 0.526 -9.634 1.00 95.12 82 TYR A O 1
ATOM 611 N N . ASP A 1 83 ? 16.810 1.152 -7.525 1.00 90.38 83 ASP A N 1
ATOM 612 C CA . ASP A 1 83 ? 18.182 0.912 -7.105 1.00 90.38 83 ASP A CA 1
ATOM 613 C C . ASP A 1 83 ? 18.483 -0.592 -7.165 1.00 90.38 83 ASP A C 1
ATOM 615 O O . ASP A 1 83 ? 17.736 -1.430 -6.650 1.00 90.38 83 ASP A O 1
ATOM 619 N N . GLY A 1 84 ? 19.565 -0.943 -7.866 1.00 95.06 84 GLY A N 1
ATOM 620 C CA . GLY A 1 84 ? 19.913 -2.338 -8.151 1.00 95.06 84 GLY A CA 1
ATOM 621 C C . GLY A 1 84 ? 18.959 -3.049 -9.123 1.00 95.06 84 GLY A C 1
ATOM 622 O O . GLY A 1 84 ? 18.859 -4.277 -9.077 1.00 95.06 84 GLY A O 1
ATOM 623 N N . ILE A 1 85 ? 18.234 -2.307 -9.969 1.00 95.81 85 ILE A N 1
ATOM 624 C CA . ILE A 1 85 ? 17.322 -2.852 -10.983 1.00 95.81 85 ILE A CA 1
ATOM 625 C C . ILE A 1 85 ? 17.659 -2.255 -12.351 1.00 95.81 85 ILE A C 1
ATOM 627 O O . ILE A 1 85 ? 17.632 -1.036 -12.527 1.00 95.81 85 ILE A O 1
ATOM 631 N N . ALA A 1 86 ? 17.938 -3.109 -13.336 1.00 93.69 86 ALA A N 1
ATOM 632 C CA . ALA A 1 86 ? 18.165 -2.659 -14.703 1.00 93.69 86 ALA A CA 1
ATOM 633 C C . ALA A 1 86 ? 16.845 -2.241 -15.373 1.00 93.69 86 ALA A C 1
ATOM 635 O O . ALA A 1 86 ? 15.769 -2.765 -15.081 1.00 93.69 86 ALA A O 1
ATOM 636 N N . GLU A 1 87 ? 16.912 -1.274 -16.290 1.00 88.56 87 GLU A N 1
ATOM 637 C CA . GLU A 1 87 ? 15.723 -0.749 -16.972 1.00 88.56 87 GLU A CA 1
ATOM 638 C C . GLU A 1 87 ? 14.961 -1.827 -17.754 1.00 88.56 87 GLU A C 1
ATOM 640 O O . GLU A 1 87 ? 13.731 -1.853 -17.720 1.00 88.56 87 GLU A O 1
ATOM 645 N N . SER A 1 88 ? 15.689 -2.762 -18.367 1.00 91.12 88 SER A N 1
ATOM 646 C CA . SER A 1 88 ? 15.135 -3.885 -19.128 1.00 91.12 88 SER A CA 1
ATOM 647 C C . SER A 1 88 ? 14.303 -4.861 -18.295 1.00 91.12 88 SER A C 1
ATOM 649 O O . SER A 1 88 ? 13.520 -5.615 -18.863 1.00 91.12 88 SER A O 1
ATOM 651 N N . GLU A 1 89 ? 14.449 -4.866 -16.968 1.00 91.62 89 GLU A N 1
ATOM 652 C CA . GLU A 1 89 ? 13.742 -5.816 -16.104 1.00 91.62 89 GLU A CA 1
ATOM 653 C C . GLU A 1 89 ? 12.283 -5.416 -15.865 1.00 91.62 89 GLU A C 1
ATOM 655 O O . GLU A 1 89 ? 11.475 -6.251 -15.470 1.00 91.62 89 GLU A O 1
ATOM 660 N N . GLY A 1 90 ? 11.933 -4.135 -16.035 1.00 92.12 90 GLY A N 1
ATOM 661 C CA . GLY A 1 90 ? 10.584 -3.641 -15.734 1.00 92.12 90 GLY A CA 1
ATOM 662 C C . GLY A 1 90 ? 10.177 -3.752 -14.253 1.00 92.12 90 GLY A C 1
ATOM 663 O O . GLY A 1 90 ? 9.017 -3.521 -13.922 1.00 92.12 90 GLY A O 1
ATOM 664 N N . LEU A 1 91 ? 11.117 -4.075 -13.357 1.00 97.19 91 LEU A N 1
ATOM 665 C CA . LEU A 1 91 ? 10.894 -4.187 -11.914 1.00 97.19 91 LEU A CA 1
ATOM 666 C C . LEU A 1 91 ? 11.080 -2.835 -11.210 1.00 97.19 91 LEU A C 1
ATOM 668 O O . LEU A 1 91 ? 11.655 -1.894 -11.768 1.00 97.19 91 LEU A O 1
ATOM 672 N N . PHE A 1 92 ? 10.626 -2.746 -9.962 1.00 97.62 92 PHE A N 1
ATOM 673 C CA . PHE A 1 92 ? 10.825 -1.580 -9.097 1.00 97.62 92 PHE A CA 1
ATOM 674 C C . PHE A 1 92 ? 10.877 -1.971 -7.616 1.00 97.62 92 PHE A C 1
ATOM 676 O O . PHE A 1 92 ? 10.397 -3.034 -7.221 1.00 97.62 92 PHE A O 1
ATOM 683 N N . ASN A 1 93 ? 11.468 -1.125 -6.779 1.00 96.50 93 ASN A N 1
ATOM 684 C CA . ASN A 1 93 ? 11.357 -1.232 -5.329 1.00 96.50 93 ASN A CA 1
ATOM 685 C C . ASN A 1 93 ? 10.201 -0.344 -4.857 1.00 96.50 93 ASN A C 1
ATOM 687 O O . ASN A 1 93 ? 10.004 0.752 -5.375 1.00 96.50 93 ASN A O 1
ATOM 691 N N . LEU A 1 94 ? 9.434 -0.826 -3.883 1.00 95.94 94 LEU A N 1
ATOM 692 C CA . LEU A 1 94 ? 8.312 -0.120 -3.279 1.00 95.94 94 LEU A CA 1
ATOM 693 C C . LEU A 1 94 ? 8.522 -0.047 -1.769 1.00 95.94 94 LEU A C 1
ATOM 695 O O . LEU A 1 94 ? 8.695 -1.073 -1.108 1.00 95.94 94 LEU A O 1
ATOM 699 N N . VAL A 1 95 ? 8.450 1.158 -1.222 1.00 93.00 95 VAL A N 1
ATOM 700 C CA . VAL A 1 95 ? 8.381 1.390 0.222 1.00 93.00 95 VAL A CA 1
ATOM 701 C C . VAL A 1 95 ? 7.003 1.944 0.541 1.00 93.00 95 VAL A C 1
ATOM 703 O O . VAL A 1 95 ? 6.576 2.917 -0.075 1.00 93.00 95 VAL A O 1
ATOM 706 N N . LEU A 1 96 ? 6.313 1.330 1.499 1.00 91.94 96 LEU A N 1
ATOM 707 C CA . LEU A 1 96 ? 5.055 1.816 2.057 1.00 91.94 96 LEU A CA 1
ATOM 708 C C . LEU A 1 96 ? 5.298 2.285 3.480 1.00 91.94 96 LEU A C 1
ATOM 710 O O . LEU A 1 96 ? 5.969 1.605 4.250 1.00 91.94 96 LEU A O 1
ATOM 714 N N . GLN A 1 97 ? 4.754 3.441 3.834 1.00 89.62 97 GLN A N 1
ATOM 715 C CA . GLN A 1 97 ? 4.906 4.031 5.154 1.00 89.62 97 GLN A CA 1
ATOM 716 C C . GLN A 1 97 ? 3.566 4.533 5.664 1.00 89.62 97 GLN A C 1
ATOM 718 O O . GLN A 1 97 ? 2.833 5.213 4.945 1.00 89.62 97 GLN A O 1
ATOM 723 N N . ARG A 1 98 ? 3.290 4.264 6.938 1.00 88.88 98 ARG A N 1
ATOM 724 C CA . ARG A 1 98 ? 2.283 4.995 7.704 1.00 88.88 98 ARG A CA 1
ATOM 725 C C . ARG A 1 98 ? 2.964 6.171 8.389 1.00 88.88 98 ARG A C 1
ATOM 727 O O . ARG A 1 98 ? 3.994 5.996 9.039 1.00 88.88 98 ARG A O 1
ATOM 734 N N . VAL A 1 99 ? 2.394 7.361 8.254 1.00 84.38 99 VAL A N 1
ATOM 735 C CA . VAL A 1 99 ? 2.885 8.581 8.906 1.00 84.38 99 VAL A CA 1
ATOM 736 C C . VAL A 1 99 ? 1.835 9.137 9.861 1.00 84.38 99 VAL A C 1
ATOM 738 O O . VAL A 1 99 ? 0.639 8.905 9.696 1.00 84.38 99 VAL A O 1
ATOM 741 N N . ARG A 1 100 ? 2.285 9.887 10.872 1.00 78.31 100 ARG A N 1
ATOM 742 C CA . ARG A 1 100 ? 1.398 10.440 11.913 1.00 78.31 100 ARG A CA 1
ATOM 743 C C . ARG A 1 100 ? 0.341 11.405 11.353 1.00 78.31 100 ARG A C 1
ATOM 745 O O . ARG A 1 100 ? -0.765 11.486 11.883 1.00 78.31 100 ARG A O 1
ATOM 752 N N . ALA A 1 101 ? 0.720 12.192 10.351 1.00 76.69 101 ALA A N 1
ATOM 753 C CA . ALA A 1 101 ? -0.101 13.223 9.722 1.00 76.69 101 ALA A CA 1
ATOM 754 C C . ALA A 1 101 ? 0.340 13.430 8.267 1.00 76.69 101 ALA A C 1
ATOM 756 O O . ALA A 1 101 ? 1.488 13.126 7.929 1.00 76.69 101 ALA A O 1
ATOM 757 N N . ALA A 1 102 ? -0.536 13.981 7.423 1.00 71.12 102 ALA A N 1
ATOM 758 C CA . ALA A 1 102 ? -0.168 14.402 6.071 1.00 71.12 102 ALA A CA 1
ATOM 759 C C . ALA A 1 102 ? 1.048 15.344 6.118 1.00 71.12 102 ALA A C 1
ATOM 761 O O . ALA A 1 102 ? 1.126 16.218 6.979 1.00 71.12 102 ALA A O 1
ATOM 762 N N . GLY A 1 103 ? 2.028 15.113 5.242 1.00 66.56 103 GLY A N 1
ATOM 763 C CA . GLY A 1 103 ? 3.276 15.884 5.201 1.00 66.56 103 GLY A CA 1
ATOM 764 C C . GLY A 1 103 ? 4.244 15.637 6.368 1.00 66.56 103 GLY A C 1
ATOM 765 O O . GLY A 1 103 ? 5.338 16.191 6.375 1.00 66.56 103 GLY A O 1
ATOM 766 N N . SER A 1 104 ? 3.898 14.796 7.350 1.00 73.56 104 SER A N 1
ATOM 767 C CA . SER A 1 104 ? 4.811 14.480 8.448 1.00 73.56 104 SER A CA 1
ATOM 768 C C . SER A 1 104 ? 5.965 13.600 7.974 1.00 73.56 104 SER A C 1
ATOM 770 O O . SER A 1 104 ? 5.762 12.565 7.339 1.00 73.56 104 SER A O 1
ATOM 772 N N . GLU A 1 105 ? 7.186 13.954 8.370 1.00 76.44 105 GLU A N 1
ATOM 773 C CA . GLU A 1 105 ? 8.355 13.086 8.192 1.00 76.44 105 GLU A CA 1
ATOM 774 C C . GLU A 1 105 ? 8.392 11.929 9.198 1.00 76.44 105 GLU A C 1
ATOM 776 O O . GLU A 1 105 ? 9.144 10.969 9.019 1.00 76.44 105 GLU A O 1
ATOM 781 N N . ARG A 1 106 ? 7.568 11.984 10.255 1.00 78.19 106 ARG A N 1
ATOM 782 C CA . ARG A 1 106 ? 7.545 10.952 11.288 1.00 78.19 106 ARG A CA 1
ATOM 783 C C . ARG A 1 106 ? 6.796 9.713 10.801 1.00 78.19 106 ARG A C 1
ATOM 785 O O . ARG A 1 106 ? 5.564 9.676 10.796 1.00 78.19 106 ARG A O 1
ATOM 792 N N . VAL A 1 107 ? 7.577 8.693 10.467 1.00 85.12 107 VAL A N 1
ATOM 793 C CA . VAL A 1 107 ? 7.115 7.344 10.130 1.00 85.12 107 VAL A CA 1
ATOM 794 C C . VAL A 1 107 ? 6.716 6.596 11.404 1.00 85.12 107 VAL A C 1
ATOM 796 O O . VAL A 1 107 ? 7.464 6.577 12.382 1.00 85.12 107 VAL A O 1
ATOM 799 N N . GLU A 1 108 ? 5.522 6.009 11.397 1.00 88.25 108 GLU A N 1
ATOM 800 C CA . GLU A 1 108 ? 5.009 5.140 12.464 1.00 88.25 108 GLU A CA 1
ATOM 801 C C . GLU A 1 108 ? 5.174 3.656 12.122 1.00 88.25 108 GLU A C 1
ATOM 803 O O . GLU A 1 108 ? 5.421 2.854 13.016 1.00 88.25 108 GLU A O 1
ATOM 808 N N . ASP A 1 109 ? 5.059 3.304 10.840 1.00 88.50 1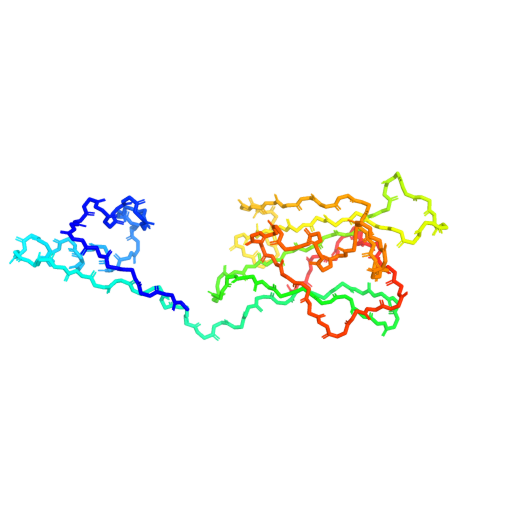09 ASP A N 1
ATOM 809 C CA . ASP A 1 109 ? 5.216 1.938 10.336 1.00 88.50 109 ASP A CA 1
ATOM 810 C C . ASP A 1 109 ? 5.780 1.967 8.909 1.00 88.50 109 ASP A C 1
ATOM 812 O O . ASP A 1 109 ? 5.523 2.921 8.168 1.00 88.50 109 ASP A O 1
ATOM 816 N N . GLN A 1 110 ? 6.552 0.949 8.525 1.00 90.12 110 GLN A N 1
ATOM 817 C CA . GLN A 1 110 ? 7.198 0.865 7.218 1.00 90.12 110 GLN A CA 1
ATOM 818 C C . GLN A 1 110 ? 7.317 -0.575 6.718 1.00 90.12 110 GLN A C 1
ATOM 820 O O . GLN A 1 110 ? 7.885 -1.439 7.381 1.00 90.12 110 GLN A O 1
ATOM 825 N N . GLU A 1 111 ? 6.926 -0.783 5.463 1.00 94.44 111 GLU A N 1
ATOM 826 C CA . GLU A 1 111 ? 7.123 -2.029 4.731 1.00 94.44 111 GLU A CA 1
ATOM 827 C C . GLU A 1 111 ? 7.958 -1.788 3.471 1.00 94.44 111 GLU A C 1
ATOM 829 O O . GLU A 1 111 ? 7.765 -0.804 2.757 1.00 94.44 111 GLU A O 1
ATOM 834 N N . ILE A 1 112 ? 8.888 -2.703 3.183 1.00 93.62 112 ILE A N 1
ATOM 835 C CA . ILE A 1 112 ? 9.764 -2.635 2.008 1.00 93.62 112 ILE A CA 1
ATOM 836 C C . ILE A 1 112 ? 9.549 -3.872 1.138 1.00 93.62 112 ILE A C 1
ATOM 838 O O . ILE A 1 112 ? 9.702 -5.015 1.580 1.00 93.62 112 ILE A O 1
ATOM 842 N N . PHE A 1 113 ? 9.274 -3.637 -0.140 1.00 96.31 113 PHE A N 1
ATOM 843 C CA . PHE A 1 113 ? 9.092 -4.655 -1.162 1.00 96.31 113 PHE A CA 1
ATOM 844 C C . PHE A 1 113 ? 10.099 -4.419 -2.281 1.00 96.31 113 PHE A C 1
ATOM 846 O O . PHE A 1 113 ? 9.988 -3.474 -3.054 1.00 96.31 113 PHE A O 1
ATOM 853 N N . ARG A 1 114 ? 11.114 -5.279 -2.367 1.00 96.44 114 ARG A N 1
ATOM 854 C CA . ARG A 1 114 ? 12.147 -5.165 -3.403 1.00 96.44 114 ARG A CA 1
ATOM 855 C C . ARG A 1 114 ? 11.739 -5.877 -4.682 1.00 96.44 114 ARG A C 1
ATOM 857 O O . ARG A 1 114 ? 11.087 -6.920 -4.599 1.00 96.44 114 ARG A O 1
ATOM 864 N N . ARG A 1 115 ? 12.191 -5.369 -5.829 1.00 97.12 115 ARG A N 1
ATOM 865 C CA . ARG A 1 115 ? 12.099 -6.057 -7.131 1.00 97.12 115 ARG A CA 1
ATOM 866 C C . ARG A 1 115 ? 10.679 -6.572 -7.424 1.00 97.12 115 ARG A C 1
ATOM 868 O O . ARG A 1 115 ? 10.483 -7.747 -7.718 1.00 97.12 115 ARG A O 1
ATOM 875 N N . VAL A 1 116 ? 9.689 -5.704 -7.232 1.00 97.69 116 VAL A N 1
ATOM 876 C CA . VAL A 1 116 ? 8.262 -5.933 -7.493 1.00 97.69 116 VAL A CA 1
ATOM 877 C C . VAL A 1 116 ? 7.998 -5.858 -8.997 1.00 97.69 116 VAL A C 1
ATOM 879 O O . VAL A 1 116 ? 8.615 -5.051 -9.692 1.00 97.69 116 VAL A O 1
ATOM 882 N N . SER A 1 117 ? 7.080 -6.694 -9.483 1.00 97.31 117 SER A N 1
ATOM 883 C CA . SER A 1 117 ? 6.651 -6.765 -10.881 1.00 97.31 117 SER A CA 1
ATOM 884 C C . SER A 1 117 ? 5.167 -6.423 -11.033 1.00 97.31 117 SER A C 1
ATOM 886 O O . SER A 1 117 ? 4.364 -6.692 -10.140 1.00 97.31 117 SER A O 1
ATOM 888 N N . LEU A 1 118 ? 4.786 -5.869 -12.186 1.00 96.38 118 LEU A N 1
ATOM 889 C CA . LEU A 1 118 ? 3.381 -5.732 -12.601 1.00 96.38 118 LEU A CA 1
ATOM 890 C C . LEU A 1 118 ? 2.908 -6.873 -13.513 1.00 96.38 118 LEU A C 1
ATOM 892 O O . LEU A 1 118 ? 1.733 -6.922 -13.859 1.00 96.38 118 LEU A O 1
ATOM 896 N N . GLN A 1 119 ? 3.806 -7.782 -13.897 1.00 95.38 119 GLN A N 1
ATOM 897 C CA . GLN A 1 119 ? 3.481 -8.929 -14.742 1.00 95.38 119 GLN A CA 1
ATOM 898 C C . GLN A 1 119 ? 2.844 -10.039 -13.902 1.00 95.38 119 GLN A C 1
ATOM 900 O O . GLN A 1 119 ? 3.390 -10.413 -12.862 1.00 95.38 119 GLN A O 1
ATOM 905 N N . THR A 1 120 ? 1.693 -10.552 -14.344 1.00 94.06 120 THR A N 1
ATOM 906 C CA . THR A 1 120 ? 0.884 -11.539 -13.601 1.00 94.06 120 THR A CA 1
ATOM 907 C C . THR A 1 120 ? 1.529 -12.920 -13.507 1.00 94.06 120 THR A C 1
ATOM 909 O O . THR A 1 120 ? 1.136 -13.716 -12.666 1.00 94.06 120 THR A O 1
ATOM 912 N N . ASP A 1 121 ? 2.486 -13.225 -14.382 1.00 94.50 121 ASP A N 1
ATOM 913 C CA . ASP A 1 121 ? 3.252 -14.477 -14.407 1.00 94.50 121 ASP A CA 1
ATOM 914 C C . ASP A 1 121 ? 4.515 -14.433 -13.525 1.00 94.50 121 ASP A C 1
ATOM 916 O O . ASP A 1 121 ? 5.225 -15.428 -13.389 1.00 94.50 121 ASP A O 1
ATOM 920 N N . SER A 1 122 ? 4.805 -13.288 -12.905 1.00 95.88 122 SER A N 1
ATOM 921 C CA . SER A 1 122 ? 5.969 -13.110 -12.047 1.00 95.88 122 SER A CA 1
ATOM 922 C C . SER A 1 122 ? 5.712 -13.603 -10.623 1.00 95.88 122 SER A C 1
ATOM 924 O O . SER A 1 122 ? 4.755 -13.187 -9.980 1.00 95.88 122 SER A O 1
ATOM 926 N N . GLU A 1 123 ? 6.662 -14.334 -10.032 1.00 95.44 123 GLU A N 1
ATOM 927 C CA . GLU A 1 123 ? 6.659 -14.642 -8.585 1.00 95.44 123 GLU A CA 1
ATOM 928 C C . GLU A 1 123 ? 6.709 -13.386 -7.692 1.00 95.44 123 GLU A C 1
ATOM 930 O O . GLU A 1 123 ? 6.494 -13.434 -6.479 1.00 95.44 123 GLU A O 1
ATOM 935 N N . ARG A 1 124 ? 7.046 -12.236 -8.285 1.00 97.06 124 ARG A N 1
ATOM 936 C CA . ARG A 1 124 ? 7.097 -10.927 -7.632 1.00 97.06 124 ARG A CA 1
ATOM 937 C C . ARG A 1 124 ? 5.928 -10.035 -8.034 1.00 97.06 124 ARG A C 1
ATOM 939 O O . ARG A 1 124 ? 6.023 -8.816 -7.867 1.00 97.06 124 ARG A O 1
ATOM 946 N N . PHE A 1 125 ? 4.854 -10.614 -8.565 1.00 97.50 125 PHE A N 1
ATOM 947 C CA . PHE A 1 125 ? 3.667 -9.877 -8.963 1.00 97.50 125 PHE A CA 1
ATOM 948 C C . PHE A 1 125 ? 3.106 -9.068 -7.790 1.00 97.50 125 PHE A C 1
ATOM 950 O O . PHE A 1 125 ? 2.916 -9.578 -6.686 1.00 97.50 125 PHE A O 1
ATOM 957 N N . ILE A 1 126 ? 2.863 -7.776 -8.015 1.00 96.81 126 ILE A N 1
ATOM 958 C CA . ILE A 1 126 ? 2.525 -6.822 -6.957 1.00 9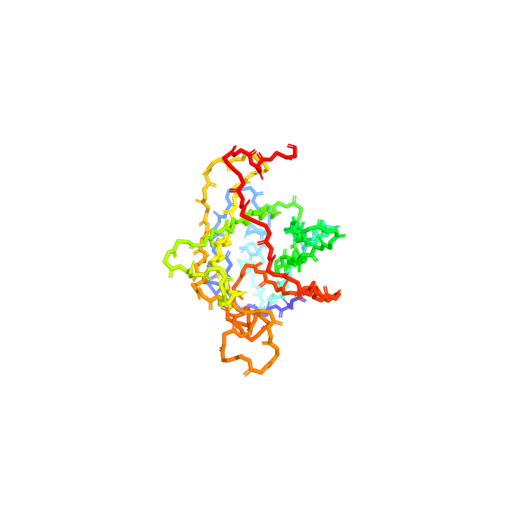6.81 126 ILE A CA 1
ATOM 959 C C . ILE A 1 126 ? 1.286 -7.228 -6.156 1.00 96.81 126 ILE A C 1
ATOM 961 O O . ILE A 1 126 ? 1.258 -7.019 -4.943 1.00 96.81 126 ILE A O 1
ATOM 965 N N . VAL A 1 127 ? 0.276 -7.813 -6.807 1.00 95.31 127 VAL A N 1
ATOM 966 C CA . VAL A 1 127 ? -0.959 -8.228 -6.129 1.00 95.31 127 VAL A CA 1
ATOM 967 C C . VAL A 1 127 ? -0.648 -9.300 -5.093 1.00 95.31 127 VAL A C 1
ATOM 969 O O . VAL A 1 127 ? -1.089 -9.165 -3.956 1.00 95.31 127 VAL A O 1
ATOM 972 N N . ASP A 1 128 ? 0.169 -10.292 -5.447 1.00 95.81 128 ASP A N 1
ATOM 973 C CA . ASP A 1 128 ? 0.551 -11.391 -4.556 1.00 95.81 128 ASP A CA 1
ATOM 974 C C . ASP A 1 128 ? 1.533 -10.926 -3.481 1.00 95.81 128 ASP A C 1
ATOM 976 O O . ASP A 1 128 ? 1.366 -11.208 -2.294 1.00 95.81 128 ASP A O 1
ATOM 980 N N . VAL A 1 129 ? 2.523 -10.119 -3.870 1.00 95.69 129 VAL A N 1
ATOM 981 C CA . VAL A 1 129 ? 3.518 -9.560 -2.949 1.00 95.69 129 VAL A CA 1
ATOM 982 C C . VAL A 1 129 ? 2.873 -8.693 -1.866 1.00 95.69 129 VAL A C 1
ATOM 984 O O . VAL A 1 129 ? 3.363 -8.706 -0.734 1.00 95.69 129 VAL A O 1
ATOM 987 N N . LEU A 1 130 ? 1.799 -7.959 -2.182 1.00 94.94 130 LEU A N 1
ATOM 988 C CA . LEU A 1 130 ? 1.073 -7.125 -1.221 1.00 94.94 130 LEU A CA 1
ATOM 989 C C . LEU A 1 130 ? -0.002 -7.878 -0.424 1.00 94.94 130 LEU A C 1
ATOM 991 O O . LEU A 1 130 ? -0.535 -7.300 0.518 1.00 94.94 130 LEU A O 1
ATOM 995 N N . GLN A 1 131 ? -0.270 -9.166 -0.678 1.00 92.00 131 GLN A N 1
ATOM 996 C CA . GLN A 1 131 ? -1.165 -9.951 0.195 1.00 92.00 131 GLN A CA 1
ATOM 997 C C . GLN A 1 131 ? -0.648 -10.043 1.638 1.00 92.00 131 GLN A C 1
ATOM 999 O O . GLN A 1 131 ? -1.435 -10.161 2.574 1.00 92.00 131 GLN A O 1
ATOM 1004 N N . ARG A 1 132 ? 0.676 -9.966 1.826 1.00 89.69 132 ARG A N 1
ATOM 1005 C CA . ARG A 1 132 ? 1.320 -9.957 3.151 1.00 89.69 132 ARG A CA 1
ATOM 1006 C C . ARG A 1 132 ? 1.425 -8.563 3.783 1.00 89.69 132 ARG A C 1
ATOM 1008 O O . ARG A 1 132 ? 1.897 -8.464 4.913 1.00 89.69 132 ARG A O 1
ATOM 1015 N N . SER A 1 133 ? 1.046 -7.506 3.060 1.00 93.31 133 SER A N 1
ATOM 1016 C CA . SER A 1 133 ? 1.076 -6.137 3.579 1.00 93.31 133 SER A CA 1
ATOM 1017 C C . SER A 1 133 ? 0.025 -5.958 4.671 1.00 93.31 133 SER A C 1
ATOM 1019 O O . SER A 1 133 ? -1.094 -6.456 4.564 1.00 93.31 133 SER A O 1
ATOM 1021 N N . GLN A 1 134 ? 0.382 -5.224 5.717 1.00 91.75 134 GLN A N 1
ATOM 1022 C CA . GLN A 1 134 ? -0.523 -4.715 6.746 1.00 91.75 134 GLN A CA 1
ATOM 1023 C C . GLN A 1 134 ? -0.914 -3.250 6.492 1.00 91.75 134 GLN A C 1
ATOM 1025 O O . GLN A 1 134 ? -1.789 -2.716 7.181 1.00 91.75 134 GLN A O 1
ATOM 1030 N N . LEU A 1 135 ? -0.294 -2.599 5.500 1.00 90.06 135 LEU A N 1
ATOM 1031 C CA . LEU A 1 135 ? -0.501 -1.187 5.186 1.00 90.06 135 LEU A CA 1
ATOM 1032 C C . LEU A 1 135 ? -1.465 -0.972 4.022 1.00 90.06 135 LEU A C 1
ATOM 1034 O O . LEU A 1 135 ? -2.416 -0.204 4.167 1.00 90.06 135 LEU A O 1
ATOM 1038 N N . ALA A 1 136 ? -1.254 -1.625 2.878 1.00 92.50 136 ALA A N 1
ATOM 1039 C CA . ALA A 1 136 ? -2.041 -1.351 1.677 1.00 92.50 136 ALA A CA 1
ATOM 1040 C C . ALA A 1 136 ? -2.219 -2.570 0.769 1.00 92.50 136 ALA A C 1
ATOM 1042 O O . ALA A 1 136 ? -1.429 -3.509 0.775 1.00 92.50 136 ALA A O 1
ATOM 1043 N N . ARG A 1 137 ? -3.243 -2.507 -0.082 1.00 93.88 137 ARG A N 1
ATOM 1044 C CA . ARG A 1 137 ? -3.480 -3.453 -1.180 1.00 93.88 137 ARG A CA 1
ATOM 1045 C C . ARG A 1 137 ? -3.547 -2.739 -2.522 1.00 93.88 137 ARG A C 1
ATOM 1047 O O . ARG A 1 137 ? -3.892 -1.559 -2.588 1.00 93.88 137 ARG A O 1
ATOM 1054 N N . VAL A 1 138 ? -3.294 -3.486 -3.590 1.00 94.19 138 VAL A N 1
ATOM 1055 C CA . VAL A 1 138 ? -3.473 -3.020 -4.970 1.00 94.19 138 VAL A CA 1
ATOM 1056 C C . VAL A 1 138 ? -4.946 -2.733 -5.260 1.00 94.19 138 VAL A C 1
ATOM 1058 O O . VAL A 1 138 ? -5.829 -3.493 -4.859 1.00 94.19 138 VAL A O 1
ATOM 1061 N N . VAL A 1 139 ? -5.200 -1.658 -6.003 1.00 92.31 139 VAL A N 1
ATOM 1062 C CA . VAL A 1 139 ? -6.496 -1.349 -6.610 1.00 92.31 139 VAL A CA 1
ATOM 1063 C C . VAL A 1 139 ? -6.356 -1.445 -8.126 1.00 92.31 139 VAL A C 1
ATOM 1065 O O . VAL A 1 139 ? -5.519 -0.768 -8.716 1.00 92.31 139 VAL A O 1
ATOM 1068 N N . ALA A 1 140 ? -7.176 -2.293 -8.745 1.00 89.19 140 ALA A N 1
ATOM 1069 C CA . ALA A 1 140 ? -7.235 -2.436 -10.196 1.00 89.19 140 ALA A CA 1
ATOM 1070 C C . ALA A 1 140 ? -7.882 -1.200 -10.868 1.00 89.19 140 ALA A C 1
ATOM 1072 O O . ALA A 1 140 ? -8.714 -0.536 -10.240 1.00 89.19 140 ALA A O 1
ATOM 1073 N N . PRO A 1 141 ? -7.572 -0.917 -12.148 1.00 93.56 141 PRO A N 1
ATOM 1074 C CA . PRO A 1 141 ? -6.648 -1.656 -13.016 1.00 93.56 141 PRO A CA 1
ATOM 1075 C C . PRO A 1 141 ? -5.171 -1.389 -12.687 1.00 93.56 141 PRO A C 1
ATOM 1077 O O . PRO A 1 141 ? -4.823 -0.338 -12.155 1.00 93.56 141 PRO A O 1
ATOM 1080 N N . LEU A 1 142 ? -4.308 -2.357 -13.010 1.00 93.38 142 LEU A N 1
ATOM 1081 C CA . LEU A 1 142 ? -2.858 -2.161 -12.979 1.00 93.38 142 LEU A CA 1
ATOM 1082 C C . LEU A 1 142 ? -2.399 -1.401 -14.232 1.00 93.38 142 LEU A C 1
ATOM 1084 O O . LEU A 1 142 ? -2.930 -1.677 -15.310 1.00 93.38 142 LEU A O 1
ATOM 1088 N N . PRO A 1 143 ? -1.415 -0.492 -14.112 1.00 94.62 143 PRO A N 1
ATOM 1089 C CA . PRO A 1 143 ? -0.800 0.124 -15.279 1.00 94.62 143 PRO A CA 1
ATOM 1090 C C . PRO A 1 143 ? 0.051 -0.894 -16.050 1.00 94.62 143 PRO A C 1
ATOM 1092 O O . PRO A 1 143 ? 0.504 -1.900 -15.502 1.00 94.62 143 PRO A O 1
ATOM 1095 N N . GLN A 1 144 ? 0.303 -0.609 -17.323 1.00 92.06 144 GLN A N 1
ATOM 1096 C CA . GLN A 1 144 ? 1.092 -1.453 -18.226 1.00 92.06 144 GLN A CA 1
ATOM 1097 C C . GLN A 1 144 ? 2.605 -1.318 -18.012 1.00 92.06 144 GLN A C 1
ATOM 1099 O O . GLN A 1 144 ? 3.386 -2.148 -18.478 1.00 92.06 144 GLN A O 1
ATOM 1104 N N . ARG A 1 145 ? 3.047 -0.254 -17.337 1.00 91.94 145 ARG A N 1
ATOM 1105 C CA . ARG A 1 145 ? 4.461 0.031 -17.067 1.00 91.94 145 ARG A CA 1
ATOM 1106 C C . ARG A 1 145 ? 4.686 0.167 -15.571 1.00 91.94 145 ARG A C 1
ATOM 1108 O O . ARG A 1 145 ? 3.759 0.456 -14.821 1.00 91.94 145 ARG A O 1
ATOM 1115 N N . ARG A 1 146 ? 5.926 -0.045 -15.120 1.00 94.75 146 ARG A N 1
ATOM 1116 C CA . ARG A 1 146 ? 6.283 0.190 -13.714 1.00 94.75 146 ARG A CA 1
ATOM 1117 C C . ARG A 1 146 ? 5.979 1.645 -13.311 1.00 94.75 146 ARG A C 1
ATOM 1119 O O . ARG A 1 146 ? 6.036 2.522 -14.178 1.00 94.75 146 ARG A O 1
ATOM 1126 N N . PRO A 1 147 ? 5.644 1.917 -12.040 1.00 94.75 147 PRO A N 1
ATOM 1127 C CA . PRO A 1 147 ? 5.416 3.281 -11.580 1.00 94.75 147 PRO A CA 1
ATOM 1128 C C . PRO A 1 147 ? 6.697 4.107 -11.645 1.00 94.75 147 PRO A C 1
ATOM 1130 O O . PRO A 1 147 ? 7.776 3.558 -11.442 1.00 94.75 147 PRO A O 1
ATOM 1133 N N . ASP A 1 148 ? 6.557 5.407 -11.875 1.00 92.12 148 ASP A N 1
ATOM 1134 C CA . ASP A 1 148 ? 7.645 6.366 -11.986 1.00 92.12 148 ASP A CA 1
ATOM 1135 C C . ASP A 1 148 ? 8.424 6.477 -10.667 1.00 92.12 148 ASP A C 1
ATOM 1137 O O . ASP A 1 148 ? 7.861 6.409 -9.568 1.00 92.12 148 ASP A O 1
ATOM 1141 N N . ARG A 1 149 ? 9.743 6.689 -10.773 1.00 88.31 149 ARG A N 1
ATOM 1142 C CA . ARG A 1 149 ? 10.611 6.915 -9.612 1.00 88.31 149 ARG A CA 1
ATOM 1143 C C . ARG A 1 149 ? 10.100 8.134 -8.847 1.00 88.31 149 ARG A C 1
ATOM 1145 O O . ARG A 1 149 ? 9.897 9.201 -9.425 1.00 88.31 149 ARG A O 1
ATOM 1152 N N . THR A 1 150 ? 9.941 7.997 -7.537 1.00 83.50 150 THR A N 1
ATOM 1153 C CA . THR A 1 150 ? 9.546 9.115 -6.683 1.00 83.50 150 THR A CA 1
ATOM 1154 C C . THR A 1 150 ? 10.666 10.151 -6.673 1.00 83.50 150 THR A C 1
ATOM 1156 O O . THR A 1 150 ? 11.791 9.857 -6.272 1.00 83.50 150 THR A O 1
ATOM 1159 N N . GLY A 1 151 ? 10.373 11.361 -7.152 1.00 62.25 151 GLY A N 1
ATOM 1160 C CA . GLY A 1 151 ? 11.327 12.465 -7.109 1.00 62.25 151 GLY A CA 1
ATOM 1161 C C . GLY A 1 151 ? 11.622 12.905 -5.668 1.00 62.25 151 GLY A C 1
ATOM 1162 O O . GLY A 1 151 ? 10.789 12.686 -4.778 1.00 62.25 151 GLY A O 1
ATOM 1163 N N . PRO A 1 152 ? 12.771 13.556 -5.412 1.00 44.03 152 PRO A N 1
ATOM 1164 C CA . PRO A 1 152 ? 13.016 14.205 -4.131 1.00 44.03 152 PRO A CA 1
ATOM 1165 C C . PRO A 1 152 ? 11.951 15.296 -3.930 1.00 44.03 152 PRO A C 1
ATOM 1167 O O . PRO A 1 152 ? 11.981 16.325 -4.596 1.00 44.03 152 PRO A O 1
ATOM 1170 N N . GLY A 1 153 ? 10.968 15.039 -3.060 1.00 41.72 153 GLY A N 1
ATOM 1171 C CA . GLY A 1 153 ? 9.924 16.008 -2.701 1.00 41.72 153 GLY A CA 1
ATOM 1172 C C . GLY A 1 153 ? 8.485 15.690 -3.126 1.00 41.72 153 GLY A C 1
ATOM 1173 O O . GLY A 1 153 ? 7.608 16.499 -2.848 1.00 41.72 153 GLY A O 1
ATOM 1174 N N . ALA A 1 154 ? 8.173 14.527 -3.713 1.00 35.72 154 ALA A N 1
ATOM 1175 C CA . ALA A 1 154 ? 6.781 14.155 -4.040 1.00 35.72 154 ALA A CA 1
ATOM 1176 C C . ALA A 1 154 ? 5.962 13.670 -2.816 1.00 35.72 154 ALA A C 1
ATOM 1178 O O . ALA A 1 154 ? 5.189 12.717 -2.890 1.00 35.72 154 ALA A O 1
ATOM 1179 N N . GLY A 1 155 ? 6.161 14.313 -1.666 1.00 33.19 155 GLY A N 1
ATOM 1180 C CA . GLY A 1 155 ? 5.331 14.191 -0.474 1.00 33.19 155 GLY A CA 1
ATOM 1181 C C . GLY A 1 155 ? 4.668 15.533 -0.206 1.00 33.19 155 GLY A C 1
ATOM 1182 O O . GLY A 1 155 ? 5.116 16.266 0.665 1.00 33.19 155 GLY A O 1
ATOM 1183 N N . GLY A 1 156 ? 3.642 15.869 -0.982 1.00 28.56 156 GLY A N 1
ATOM 1184 C CA . GLY A 1 156 ? 2.876 17.097 -0.804 1.00 28.56 156 GLY A CA 1
ATOM 1185 C C . GLY A 1 156 ? 1.412 16.857 -1.139 1.00 28.56 156 GLY A C 1
ATOM 1186 O O . GLY A 1 156 ? 1.073 16.687 -2.308 1.00 28.56 156 GLY A O 1
ATOM 1187 N N . PHE A 1 157 ? 0.578 16.816 -0.102 1.00 33.03 157 PHE A N 1
ATOM 1188 C CA . PHE A 1 157 ? -0.779 17.351 -0.163 1.00 33.03 157 PHE A CA 1
ATOM 1189 C C . PHE A 1 157 ? -0.744 18.688 0.567 1.00 33.03 157 PHE A C 1
ATOM 1191 O O . PHE A 1 157 ? -0.116 18.714 1.653 1.00 33.03 157 PHE A O 1
#

Organism: NCBI:txid410659

Radius of gyration: 20.03 Å; chains: 1; bounding box: 41×32×57 Å